Protein AF-A0A378A6A3-F1 (afdb_monomer_lite)

Radius of gyration: 11.98 Å; chains: 1; bounding box: 30×20×33 Å

Sequence (76 aa):
MVGIASAATSVLIGYLAANTTTLHLGSGGVMLPNHSPLVIAEQFGTLNTLYPGGSTSALAARRAAISRPCAPCVAI

Organism: Klebsiella pneumoniae (NCBI:txid573)

InterPro domains:
  IPR011251 Luciferase-like domain [PF00296] (8-53)
  IPR036661 Luciferase-like domain superfamily [G3DSA:3.20.20.30] (2-54)
  IPR036661 Luciferase-like domain superfamily [SSF51679] (3-53)
  IPR050766 Bacterial Luciferase Oxidoreductase [PTHR30137] (3-53)

Secondary structure (DSSP, 8-state):
----S-S-HHHHHHHHHHH-SSPEEEES---GGGS-HHHHHHHHHHHHHH--STTS--EE-SS-SSS-TTS-EEE-

Foldseek 3Di:
DDDDPDPCLLVVLLVVLVVDQFAAEEAPADPCVVDPPVVVCVSQVVQCVVRVRPHSHYYYDDPPQVPDPPGHYDYD

Structure (mmCIF, N/CA/C/O backbone):
data_AF-A0A378A6A3-F1
#
_entry.id   AF-A0A378A6A3-F1
#
loop_
_atom_site.group_PDB
_atom_site.id
_atom_site.type_symbol
_atom_site.label_atom_id
_atom_site.label_alt_id
_atom_site.label_comp_id
_atom_site.label_asym_id
_atom_site.label_entity_id
_atom_site.label_seq_id
_atom_site.pdbx_PDB_ins_code
_atom_site.Cartn_x
_atom_site.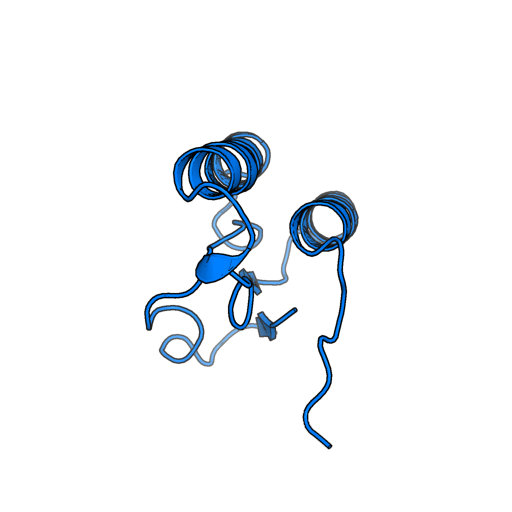Cartn_y
_atom_site.Cartn_z
_atom_site.occupancy
_atom_site.B_iso_or_equiv
_atom_site.auth_seq_id
_atom_site.auth_comp_id
_atom_site.auth_asym_id
_atom_site.auth_atom_id
_atom_site.pdbx_PDB_model_num
ATOM 1 N N . MET A 1 1 ? 20.148 -12.643 -6.082 1.00 38.66 1 MET A N 1
ATOM 2 C CA . MET A 1 1 ? 19.338 -11.977 -7.123 1.00 38.66 1 MET A CA 1
ATOM 3 C C . MET A 1 1 ? 18.198 -11.271 -6.397 1.00 38.66 1 MET A C 1
ATOM 5 O O . MET A 1 1 ? 17.431 -11.959 -5.739 1.00 38.66 1 MET A O 1
ATOM 9 N N . VAL A 1 2 ? 18.160 -9.933 -6.376 1.00 53.25 2 VAL A N 1
ATOM 10 C CA . VAL A 1 2 ? 17.049 -9.182 -5.755 1.00 53.25 2 VAL A CA 1
ATOM 11 C C . VAL A 1 2 ? 15.844 -9.324 -6.680 1.00 53.25 2 VAL A C 1
ATOM 13 O O . VAL A 1 2 ? 15.857 -8.802 -7.791 1.00 53.25 2 VAL A O 1
ATOM 16 N N . GLY A 1 3 ? 14.871 -10.132 -6.263 1.00 59.16 3 GLY A N 1
ATOM 17 C CA . GLY A 1 3 ? 13.638 -10.385 -7.003 1.00 59.16 3 GLY A CA 1
ATOM 18 C C . GLY A 1 3 ? 12.513 -9.455 -6.560 1.00 59.16 3 GLY A C 1
ATOM 19 O O . GLY A 1 3 ? 12.560 -8.871 -5.479 1.00 59.16 3 GLY A O 1
ATOM 20 N N . ILE A 1 4 ? 11.489 -9.335 -7.400 1.00 59.81 4 ILE A N 1
ATOM 21 C CA . ILE A 1 4 ? 10.230 -8.691 -7.023 1.00 59.81 4 ILE A CA 1
ATOM 22 C C . ILE A 1 4 ? 9.513 -9.632 -6.046 1.00 59.81 4 ILE A C 1
ATOM 24 O O . ILE A 1 4 ? 9.252 -10.782 -6.393 1.00 59.81 4 ILE A O 1
ATOM 28 N N . ALA A 1 5 ? 9.202 -9.162 -4.835 1.00 64.19 5 ALA A N 1
ATOM 29 C CA . ALA A 1 5 ? 8.525 -9.972 -3.818 1.00 64.19 5 ALA A CA 1
ATOM 30 C C . ALA A 1 5 ? 7.076 -10.321 -4.210 1.00 64.19 5 ALA A C 1
ATOM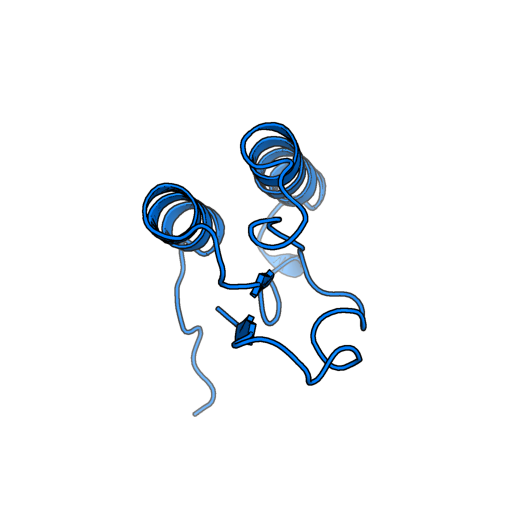 32 O O . ALA A 1 5 ? 6.581 -11.394 -3.875 1.00 64.19 5 ALA A O 1
ATOM 33 N N . SER A 1 6 ? 6.400 -9.436 -4.949 1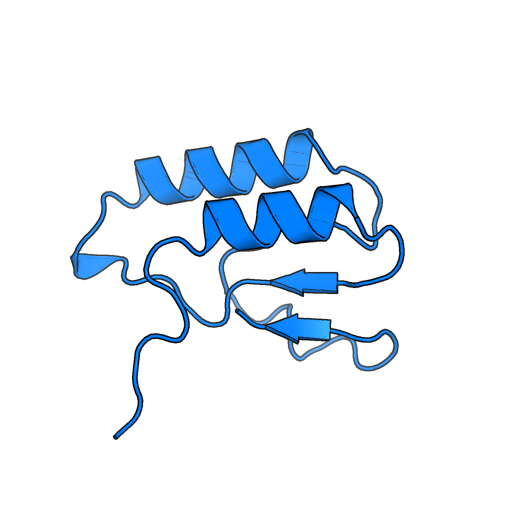.00 65.94 6 SER A N 1
ATOM 34 C CA . SER A 1 6 ? 5.072 -9.684 -5.508 1.00 65.94 6 SER A CA 1
ATOM 35 C C . SER A 1 6 ? 4.796 -8.811 -6.730 1.00 65.94 6 SER A C 1
ATOM 37 O O . SER A 1 6 ? 5.111 -7.623 -6.736 1.00 65.94 6 SER A O 1
ATOM 39 N N . ALA A 1 7 ? 4.158 -9.388 -7.751 1.00 73.06 7 ALA A N 1
ATOM 40 C CA . ALA A 1 7 ? 3.684 -8.651 -8.924 1.00 73.06 7 ALA A CA 1
ATOM 41 C C . ALA A 1 7 ? 2.385 -7.860 -8.659 1.00 73.06 7 ALA A C 1
ATOM 43 O O . ALA A 1 7 ? 2.037 -6.983 -9.444 1.00 73.06 7 ALA A O 1
ATOM 44 N N . ALA A 1 8 ? 1.672 -8.153 -7.564 1.00 79.19 8 ALA A N 1
ATOM 45 C CA . ALA A 1 8 ? 0.368 -7.574 -7.232 1.00 79.19 8 ALA A CA 1
ATOM 46 C C . ALA A 1 8 ? 0.379 -6.941 -5.830 1.00 79.19 8 ALA A C 1
ATOM 48 O O . ALA A 1 8 ? -0.385 -7.321 -4.938 1.00 79.19 8 ALA A O 1
ATOM 49 N N . THR A 1 9 ? 1.276 -5.978 -5.619 1.00 82.94 9 THR A N 1
ATOM 50 C CA . THR A 1 9 ? 1.500 -5.337 -4.314 1.00 82.94 9 THR A CA 1
ATOM 51 C C . THR A 1 9 ? 0.228 -4.704 -3.737 1.00 82.94 9 THR A C 1
ATOM 53 O O . THR A 1 9 ? -0.044 -4.867 -2.552 1.00 82.94 9 THR A O 1
ATOM 56 N N . SER A 1 10 ? -0.599 -4.046 -4.558 1.00 83.31 10 SER A 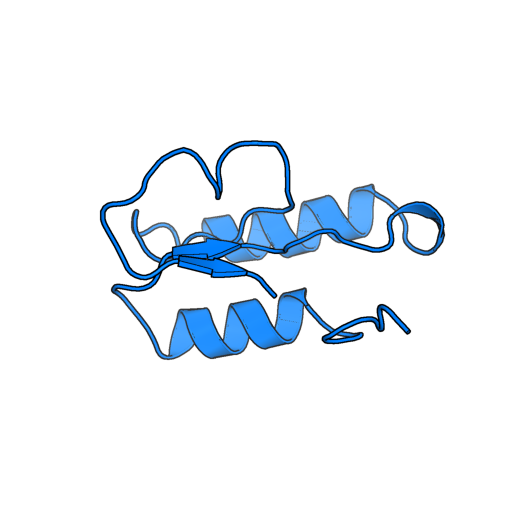N 1
ATOM 57 C CA . SER A 1 10 ? -1.861 -3.427 -4.115 1.00 83.31 10 SER A CA 1
ATOM 58 C C . SER A 1 10 ? -2.885 -4.451 -3.613 1.00 83.31 10 SER A C 1
ATOM 60 O O . SER A 1 10 ? -3.566 -4.205 -2.619 1.00 83.31 10 SER A O 1
ATOM 62 N N . VAL A 1 11 ? -2.945 -5.633 -4.230 1.00 86.75 11 VAL A N 1
ATOM 63 C CA . VAL A 1 11 ? -3.845 -6.720 -3.815 1.00 86.75 11 VAL A CA 1
ATOM 64 C C . VAL A 1 11 ? -3.397 -7.322 -2.485 1.00 86.75 11 VAL A C 1
ATOM 66 O O . VAL A 1 11 ? -4.217 -7.492 -1.586 1.00 86.75 11 VAL A O 1
ATOM 69 N N . LEU A 1 12 ? -2.100 -7.604 -2.325 1.00 85.81 12 LEU A N 1
ATOM 70 C CA . LEU A 1 12 ? -1.567 -8.136 -1.065 1.00 85.81 12 LEU A CA 1
ATOM 71 C C . LEU A 1 12 ? -1.715 -7.147 0.089 1.00 85.81 12 LEU A C 1
ATOM 73 O O . LEU A 1 12 ? -2.074 -7.553 1.194 1.00 85.81 12 LEU A O 1
ATOM 77 N N . ILE A 1 13 ? -1.478 -5.857 -0.162 1.00 84.81 13 ILE A N 1
ATOM 78 C CA . ILE A 1 13 ? -1.690 -4.823 0.850 1.00 84.81 13 ILE A CA 1
ATOM 79 C C . ILE A 1 13 ? -3.171 -4.735 1.211 1.00 84.81 13 ILE A C 1
ATOM 81 O O . ILE A 1 13 ? -3.473 -4.685 2.394 1.00 84.81 13 ILE A O 1
ATOM 85 N N . GLY A 1 14 ? -4.091 -4.777 0.243 1.00 85.75 14 GLY A N 1
ATOM 86 C CA . GLY A 1 14 ? -5.529 -4.806 0.525 1.00 85.75 14 GLY A CA 1
ATOM 87 C C . GLY A 1 14 ? -5.957 -6.035 1.331 1.00 85.75 14 GLY A C 1
ATOM 88 O O . GLY A 1 14 ? -6.729 -5.909 2.278 1.00 85.75 14 GLY A O 1
ATOM 89 N N . TYR A 1 15 ? -5.413 -7.211 1.005 1.00 87.06 15 TYR A N 1
ATOM 90 C CA . TYR A 1 15 ? -5.684 -8.449 1.734 1.00 87.06 15 TYR A CA 1
ATOM 91 C C . TYR A 1 15 ? -5.184 -8.384 3.177 1.00 87.06 15 TYR A C 1
ATOM 93 O O . TYR A 1 15 ? -5.919 -8.722 4.104 1.00 87.06 15 TYR A O 1
ATOM 101 N N . LEU A 1 16 ? -3.949 -7.923 3.387 1.00 84.62 16 LEU A N 1
ATOM 102 C CA . LEU A 1 16 ? -3.421 -7.739 4.732 1.00 84.62 16 LEU A CA 1
ATOM 103 C C . LEU A 1 16 ? -4.213 -6.656 5.460 1.00 84.62 16 LEU A C 1
ATOM 105 O O . LEU A 1 16 ? -4.695 -6.920 6.548 1.00 84.62 16 LEU A O 1
ATOM 109 N N . ALA A 1 17 ? -4.458 -5.502 4.845 1.00 84.06 17 ALA A N 1
ATOM 110 C CA . ALA A 1 17 ? -5.212 -4.405 5.445 1.00 84.06 17 ALA A CA 1
ATOM 111 C C . ALA A 1 17 ? -6.611 -4.818 5.930 1.00 84.06 17 ALA A C 1
ATOM 113 O O . ALA A 1 17 ? -7.053 -4.362 6.979 1.00 84.06 17 ALA A O 1
ATOM 114 N N . ALA A 1 18 ? -7.278 -5.731 5.222 1.00 84.94 18 ALA A N 1
ATOM 115 C CA . ALA A 1 18 ? -8.554 -6.294 5.660 1.00 84.94 18 ALA A CA 1
ATOM 116 C C . ALA A 1 18 ? -8.436 -7.225 6.887 1.00 84.94 18 ALA A C 1
ATOM 118 O O . ALA A 1 18 ? -9.399 -7.380 7.633 1.00 84.94 18 ALA A O 1
ATOM 119 N N . ASN A 1 19 ? -7.276 -7.852 7.099 1.00 86.56 19 ASN A N 1
ATOM 120 C CA . ASN A 1 19 ? -7.030 -8.846 8.151 1.00 86.56 19 ASN A CA 1
ATOM 121 C C . ASN A 1 19 ? -6.184 -8.315 9.326 1.00 86.56 19 ASN A C 1
ATOM 123 O O . ASN A 1 19 ? -5.959 -9.042 10.293 1.00 86.56 19 ASN A O 1
ATOM 127 N N . THR A 1 20 ? -5.694 -7.073 9.268 1.00 78.50 20 THR A N 1
ATOM 128 C CA . THR A 1 20 ? -4.908 -6.453 10.344 1.00 78.50 20 THR A CA 1
ATOM 129 C C . THR A 1 20 ? -5.320 -5.009 10.605 1.00 78.50 20 THR A C 1
ATOM 131 O O . THR A 1 20 ? -5.548 -4.214 9.697 1.00 78.50 20 THR A O 1
ATOM 134 N N . THR A 1 21 ? -5.359 -4.663 11.889 1.00 76.69 21 THR A N 1
ATOM 135 C CA . THR A 1 21 ? -5.691 -3.326 12.395 1.00 76.69 21 THR A CA 1
ATOM 136 C C . THR A 1 21 ? -4.519 -2.646 13.106 1.00 76.69 21 THR A C 1
ATOM 138 O O . THR A 1 21 ? -4.643 -1.499 13.527 1.00 76.69 21 THR A O 1
ATOM 141 N N . THR A 1 22 ? -3.385 -3.339 13.261 1.00 76.12 22 THR A N 1
ATOM 142 C CA . THR A 1 22 ? -2.238 -2.892 14.074 1.00 76.12 22 THR A CA 1
ATOM 143 C C . THR A 1 22 ? -0.934 -2.782 13.286 1.00 76.12 22 THR A C 1
ATOM 145 O O . THR A 1 22 ? 0.015 -2.161 13.764 1.00 76.12 22 THR A O 1
ATOM 148 N N . LEU A 1 23 ? -0.868 -3.370 12.085 1.00 75.94 23 LEU A N 1
ATOM 149 C CA . LEU A 1 23 ? 0.329 -3.371 11.240 1.00 75.94 23 LEU A CA 1
ATOM 150 C C . LEU A 1 23 ? 0.358 -2.149 10.329 1.00 75.94 23 LEU A C 1
ATOM 152 O O . LEU A 1 23 ? -0.631 -1.852 9.663 1.00 75.94 23 LEU A O 1
ATOM 156 N N . HIS A 1 24 ? 1.532 -1.528 10.223 1.00 73.88 24 HIS A N 1
ATOM 157 C CA . HIS A 1 24 ? 1.796 -0.523 9.199 1.00 73.88 24 HIS A CA 1
ATOM 158 C C . HIS A 1 24 ? 2.228 -1.200 7.902 1.00 73.88 24 HIS A C 1
ATOM 160 O O . HIS A 1 24 ? 3.262 -1.870 7.855 1.00 73.88 24 HIS A O 1
ATOM 166 N N . LEU A 1 25 ? 1.418 -1.029 6.856 1.00 77.19 25 LEU A N 1
ATOM 167 C CA . LEU A 1 25 ? 1.613 -1.660 5.554 1.00 77.19 25 LEU A CA 1
ATOM 168 C C . LEU A 1 25 ? 2.163 -0.643 4.555 1.00 77.19 25 LEU A C 1
ATOM 170 O O . LEU A 1 25 ? 1.555 0.391 4.295 1.00 77.19 25 LEU A O 1
ATOM 174 N N . GLY A 1 26 ? 3.310 -0.939 3.961 1.00 75.56 26 GLY A N 1
ATOM 175 C CA . GLY A 1 26 ? 3.899 -0.091 2.931 1.00 75.56 26 GLY A CA 1
ATOM 176 C C . GLY A 1 26 ? 4.420 -0.920 1.774 1.00 75.56 26 GLY A C 1
ATOM 177 O O . GLY A 1 26 ? 4.771 -2.086 1.951 1.00 75.56 26 GLY A O 1
ATOM 178 N N . SER A 1 27 ? 4.508 -0.311 0.592 1.00 76.62 27 SER A N 1
ATOM 179 C CA . SER A 1 27 ? 5.286 -0.920 -0.482 1.00 76.62 27 SER A CA 1
ATOM 180 C C . SER A 1 27 ? 6.759 -0.528 -0.365 1.00 76.62 27 SER A C 1
ATOM 182 O O . SER A 1 27 ? 7.064 0.651 -0.185 1.00 76.62 27 SER A O 1
ATOM 184 N N . GLY A 1 28 ? 7.669 -1.495 -0.510 1.00 72.56 28 GLY A N 1
ATOM 185 C CA . GLY A 1 28 ? 9.122 -1.288 -0.564 1.00 72.56 28 GLY A CA 1
ATOM 186 C C . GLY A 1 28 ? 9.627 -0.659 -1.872 1.00 72.56 28 GLY A C 1
ATOM 187 O O . GLY A 1 28 ? 10.813 -0.357 -1.993 1.00 72.56 28 GLY A O 1
ATOM 188 N N . GLY A 1 29 ? 8.737 -0.433 -2.839 1.00 72.88 29 GLY A N 1
ATOM 189 C CA . GLY A 1 29 ? 9.038 0.134 -4.148 1.00 72.88 29 GLY A CA 1
ATOM 190 C C . GLY A 1 29 ? 8.176 -0.523 -5.219 1.00 72.88 29 GLY A C 1
ATOM 191 O O . GLY A 1 29 ? 8.167 -1.741 -5.357 1.00 72.88 29 GLY A O 1
ATOM 192 N N . VAL A 1 30 ? 7.457 0.285 -5.996 1.00 72.56 30 VAL A N 1
ATOM 193 C CA . VAL A 1 30 ? 6.622 -0.198 -7.104 1.00 72.56 30 VAL A CA 1
ATOM 194 C C . VAL A 1 30 ? 7.396 -0.016 -8.410 1.00 72.56 30 VAL A C 1
ATOM 196 O O . VAL A 1 30 ? 8.087 0.989 -8.581 1.00 72.56 30 VAL A O 1
ATOM 199 N N . MET A 1 31 ? 7.291 -0.966 -9.346 1.00 73.12 31 MET A N 1
ATOM 200 C CA . MET A 1 31 ? 7.893 -0.881 -10.688 1.00 73.12 31 MET A CA 1
ATOM 201 C C . MET A 1 31 ? 7.187 0.183 -11.552 1.00 73.12 31 MET A C 1
ATOM 203 O O . MET A 1 31 ? 6.474 -0.133 -12.507 1.00 73.12 31 MET A O 1
ATOM 207 N N . LEU A 1 32 ? 7.398 1.456 -11.208 1.00 74.19 32 LEU A N 1
ATOM 208 C CA . LEU A 1 32 ? 6.847 2.625 -11.899 1.00 74.19 32 LEU A CA 1
ATOM 209 C C . LEU A 1 32 ? 7.235 2.730 -13.385 1.00 74.19 32 LEU A C 1
ATOM 211 O O . LEU A 1 32 ? 6.399 3.181 -14.154 1.00 74.19 32 LEU A O 1
ATOM 215 N N . PRO A 1 33 ? 8.427 2.308 -13.854 1.00 71.19 33 PRO A N 1
ATOM 216 C CA . PRO A 1 33 ? 8.733 2.377 -15.286 1.00 71.19 33 PRO A CA 1
ATOM 217 C C . PRO A 1 33 ? 7.823 1.498 -16.156 1.00 71.19 33 PRO A C 1
ATOM 219 O O . PRO A 1 33 ? 7.698 1.748 -17.348 1.00 71.19 33 PRO A O 1
ATOM 222 N N . ASN A 1 34 ? 7.198 0.472 -15.567 1.00 73.62 34 ASN A N 1
ATOM 223 C CA . ASN A 1 34 ? 6.372 -0.501 -16.281 1.00 73.62 34 ASN A CA 1
ATOM 224 C C . ASN A 1 34 ? 4.858 -0.275 -16.097 1.00 73.62 34 ASN A C 1
ATOM 226 O O . ASN A 1 34 ? 4.060 -0.973 -16.713 1.00 73.62 34 ASN A O 1
ATOM 230 N N . HIS A 1 35 ? 4.446 0.669 -15.242 1.00 80.00 35 HIS A N 1
ATOM 231 C CA . HIS A 1 35 ? 3.039 0.961 -14.946 1.00 80.00 35 HIS A CA 1
ATOM 232 C C . HIS A 1 35 ? 2.796 2.468 -14.926 1.00 80.00 35 HIS A C 1
ATOM 234 O O . HIS A 1 35 ? 3.614 3.224 -14.415 1.00 80.00 35 HIS A O 1
ATOM 240 N N . SER A 1 36 ? 1.638 2.915 -15.422 1.00 86.19 36 SER A N 1
ATOM 241 C CA . SER A 1 36 ? 1.277 4.334 -15.356 1.00 86.19 36 SER A CA 1
ATOM 242 C C . SER A 1 36 ? 1.288 4.828 -13.899 1.00 86.19 36 SER A C 1
ATOM 244 O O . SER A 1 36 ? 0.589 4.246 -13.062 1.00 86.19 36 SER A O 1
ATOM 246 N N . PRO A 1 37 ? 2.019 5.914 -13.580 1.00 80.75 37 PRO A N 1
ATOM 247 C CA . PRO A 1 37 ? 2.030 6.492 -12.238 1.00 80.75 37 PRO A CA 1
ATOM 248 C C . PRO A 1 37 ? 0.633 6.855 -11.727 1.00 80.75 37 PRO A C 1
ATOM 250 O O . PRO A 1 37 ? 0.383 6.753 -10.530 1.00 80.75 37 PRO A O 1
ATOM 253 N N . LEU A 1 38 ? -0.288 7.218 -12.629 1.00 85.44 38 LEU A N 1
ATOM 254 C CA . LEU A 1 38 ? -1.680 7.513 -12.286 1.00 85.44 38 LEU A CA 1
ATOM 255 C C . LEU A 1 38 ? -2.405 6.269 -11.761 1.00 85.44 38 LEU A C 1
ATOM 257 O O . LEU A 1 38 ? -3.085 6.337 -10.748 1.00 85.44 38 LEU A O 1
ATOM 261 N N . VAL A 1 39 ? -2.205 5.113 -12.400 1.00 85.50 39 VAL A N 1
ATOM 262 C CA . VAL A 1 39 ? -2.828 3.848 -11.974 1.00 85.50 39 VAL A CA 1
ATOM 263 C C . VAL A 1 39 ? -2.341 3.450 -10.583 1.00 85.50 39 VAL A C 1
ATOM 265 O O . VAL A 1 39 ? -3.128 3.012 -9.749 1.00 85.50 39 VAL A O 1
ATOM 268 N N . ILE A 1 40 ? -1.052 3.640 -10.310 1.00 83.19 40 ILE A N 1
ATOM 269 C CA . ILE A 1 40 ? -0.488 3.390 -8.983 1.00 83.19 40 ILE A CA 1
ATOM 270 C C . ILE A 1 40 ? -1.065 4.379 -7.961 1.00 83.19 40 ILE A C 1
ATOM 272 O O . ILE A 1 40 ? -1.516 3.957 -6.899 1.00 83.19 40 ILE A O 1
ATOM 276 N N . ALA A 1 41 ? -1.119 5.672 -8.283 1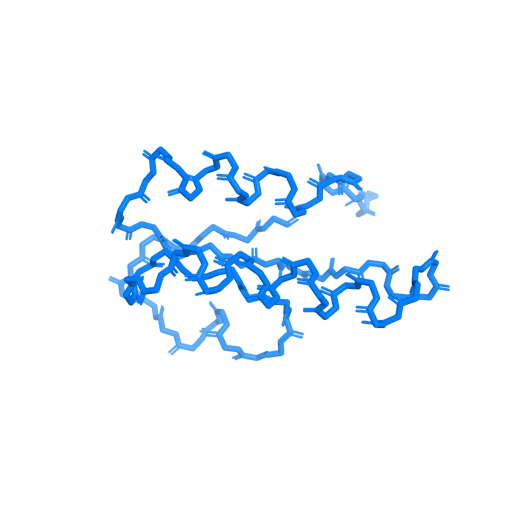.00 83.81 41 ALA A N 1
ATOM 277 C CA . ALA A 1 41 ? -1.691 6.682 -7.395 1.00 83.81 41 ALA A CA 1
ATOM 278 C C . ALA A 1 41 ? -3.155 6.378 -7.030 1.00 83.81 41 ALA A C 1
ATOM 280 O O . ALA A 1 41 ? -3.500 6.426 -5.853 1.00 83.81 41 ALA A O 1
ATOM 281 N N . GLU A 1 42 ? -3.982 5.985 -8.001 1.00 86.69 42 GLU A N 1
ATOM 282 C CA . GLU A 1 42 ? -5.382 5.605 -7.774 1.00 86.69 42 GLU A CA 1
ATOM 283 C C . GLU A 1 42 ? -5.506 4.358 -6.890 1.00 86.69 42 GLU A C 1
ATOM 285 O O . GLU A 1 42 ? -6.277 4.348 -5.932 1.00 86.69 42 GLU A O 1
ATOM 290 N N . GLN A 1 43 ? -4.714 3.312 -7.148 1.00 88.19 43 GLN A N 1
ATOM 291 C CA . GLN A 1 43 ? -4.760 2.078 -6.355 1.00 88.19 43 GLN A CA 1
ATOM 292 C C . GLN A 1 43 ? -4.387 2.318 -4.888 1.00 88.19 43 GLN A C 1
ATOM 294 O O . GLN A 1 43 ? -5.121 1.916 -3.983 1.00 88.19 43 GLN A O 1
ATOM 299 N N . PHE A 1 44 ? -3.258 2.985 -4.640 1.00 83.94 44 PHE A N 1
ATOM 300 C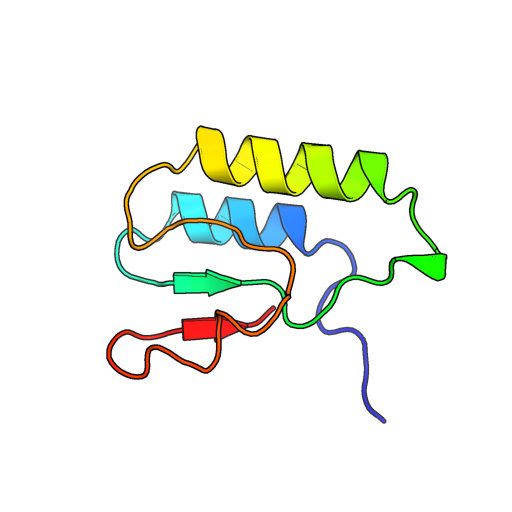 CA . PHE A 1 44 ? -2.799 3.261 -3.278 1.00 83.94 44 PHE A CA 1
ATOM 301 C C . PHE A 1 44 ? -3.644 4.347 -2.597 1.00 83.94 44 PHE A C 1
ATOM 303 O O . PHE A 1 44 ? -3.916 4.244 -1.403 1.00 83.94 44 PHE A O 1
ATOM 310 N N . GLY A 1 45 ? -4.133 5.336 -3.349 1.00 83.31 45 GLY A N 1
ATOM 311 C CA . GLY A 1 45 ? -5.076 6.341 -2.862 1.00 83.31 45 GLY A CA 1
ATOM 312 C C . GLY A 1 45 ? -6.398 5.721 -2.410 1.00 83.31 45 GLY A C 1
ATOM 313 O O . GLY A 1 45 ? -6.859 6.016 -1.311 1.00 83.31 45 GLY A O 1
ATOM 314 N N . THR A 1 46 ? -6.948 4.792 -3.197 1.00 86.56 46 THR A N 1
ATOM 315 C CA . THR A 1 46 ? -8.170 4.048 -2.848 1.00 86.56 46 THR A CA 1
ATOM 316 C C . THR A 1 46 ? -7.955 3.170 -1.618 1.00 86.56 46 THR A C 1
ATOM 318 O O . THR A 1 46 ? -8.792 3.132 -0.724 1.00 86.56 46 THR A O 1
ATOM 321 N N . LEU A 1 47 ? -6.814 2.486 -1.514 1.00 83.56 47 LEU A N 1
ATOM 322 C CA . LEU A 1 47 ? -6.493 1.711 -0.313 1.00 83.56 47 LEU A CA 1
ATOM 323 C C . LEU A 1 47 ? -6.361 2.606 0.929 1.00 83.56 47 LEU A C 1
ATOM 325 O O . LEU A 1 47 ? -6.826 2.230 1.999 1.00 83.56 47 LEU A O 1
ATOM 329 N N . ASN A 1 48 ? -5.776 3.796 0.797 1.00 82.38 48 ASN A N 1
ATOM 330 C CA . ASN A 1 48 ? -5.666 4.751 1.897 1.00 82.38 48 ASN A CA 1
ATOM 331 C C . ASN A 1 48 ? -7.025 5.340 2.324 1.00 82.38 48 ASN A C 1
ATOM 333 O O . ASN A 1 48 ? -7.205 5.661 3.496 1.00 82.38 48 ASN A O 1
ATOM 337 N N . THR A 1 49 ? -7.986 5.488 1.407 1.00 83.19 49 THR A N 1
ATOM 338 C CA . THR A 1 49 ? -9.344 5.941 1.756 1.00 83.19 49 THR A CA 1
ATOM 339 C C . THR A 1 49 ? -10.204 4.819 2.331 1.00 83.19 49 THR A C 1
ATOM 341 O O . THR A 1 49 ? -10.975 5.072 3.255 1.00 83.19 49 THR A O 1
ATOM 344 N N . LEU A 1 50 ? -10.061 3.587 1.831 1.00 84.38 50 LEU A N 1
ATOM 345 C CA . LEU A 1 50 ? -10.762 2.406 2.350 1.00 84.38 50 LEU A CA 1
ATOM 346 C C . LEU A 1 50 ? -10.277 2.003 3.748 1.00 84.38 50 LEU A C 1
ATOM 348 O O . LEU A 1 50 ? -11.074 1.524 4.554 1.00 84.38 50 LEU A O 1
ATOM 352 N N . TYR A 1 51 ? -8.999 2.236 4.053 1.00 81.81 51 TYR A N 1
ATOM 353 C CA . TYR A 1 51 ? -8.397 1.938 5.351 1.00 81.81 51 TYR A CA 1
ATOM 354 C C . TYR A 1 51 ? -7.800 3.219 5.979 1.00 81.81 51 TYR A C 1
ATOM 356 O O . TYR A 1 51 ? -6.596 3.451 5.920 1.00 81.81 51 TYR A O 1
ATOM 364 N N . PRO A 1 52 ? -8.633 4.093 6.580 1.00 63.50 52 PRO A N 1
ATOM 365 C CA . PRO A 1 52 ? -8.193 5.392 7.106 1.00 63.50 52 PRO A CA 1
ATOM 366 C C . PRO A 1 52 ? -7.619 5.340 8.538 1.00 63.50 52 PRO A C 1
ATOM 368 O O . PRO A 1 52 ? -7.198 6.364 9.078 1.00 63.50 52 PRO A O 1
ATOM 371 N N . GLY A 1 53 ? -7.625 4.177 9.199 1.00 56.75 53 GLY A N 1
ATOM 372 C CA . GLY A 1 53 ? -7.118 4.019 10.565 1.00 56.75 53 GLY A CA 1
ATOM 373 C C . GLY A 1 53 ? -5.592 4.080 10.597 1.00 56.75 53 GLY A C 1
ATOM 374 O O . GLY A 1 53 ? -4.940 3.322 9.892 1.00 56.75 53 GLY A O 1
ATOM 375 N N . GLY A 1 54 ? -5.022 4.951 11.434 1.00 55.91 54 GLY A N 1
ATOM 376 C CA . GLY A 1 54 ? -3.604 5.350 11.439 1.00 55.91 54 GLY A CA 1
ATOM 377 C C . GLY A 1 54 ? -2.519 4.261 11.545 1.00 55.91 54 GLY A C 1
ATOM 378 O O . GLY A 1 54 ? -1.344 4.619 11.500 1.00 55.91 54 GLY A O 1
ATOM 379 N N . SER A 1 55 ? -2.875 2.976 11.652 1.00 53.44 55 SER A N 1
ATOM 380 C CA . SER A 1 55 ? -1.968 1.829 11.490 1.00 53.44 55 SER A CA 1
ATOM 381 C C . SER A 1 55 ? -2.077 1.192 10.103 1.00 53.44 55 SER A C 1
ATOM 383 O O . SER A 1 55 ? -1.061 0.994 9.450 1.00 53.44 55 SER A O 1
ATOM 385 N N . THR A 1 56 ? -3.280 0.980 9.582 1.00 54.34 56 THR A N 1
ATOM 386 C CA . THR A 1 56 ? -3.517 0.298 8.307 1.00 54.34 56 THR A CA 1
ATOM 387 C C . THR A 1 56 ? -3.695 1.307 7.170 1.00 54.34 56 THR A C 1
ATOM 389 O O . THR A 1 56 ? -4.799 1.501 6.696 1.00 54.34 56 THR A O 1
ATOM 392 N N . SER A 1 57 ? -2.629 1.970 6.718 1.00 56.03 57 SER A N 1
ATOM 393 C CA . SER A 1 57 ? -2.668 2.870 5.550 1.00 56.03 57 SER A CA 1
ATOM 394 C C . SER A 1 57 ? -1.633 2.420 4.524 1.00 56.03 57 SER A C 1
ATOM 396 O O . SER A 1 57 ? -0.458 2.278 4.852 1.00 56.03 57 SER A O 1
ATOM 398 N N . ALA A 1 58 ? -2.075 2.168 3.291 1.00 59.78 58 ALA A N 1
ATOM 399 C CA . ALA A 1 58 ? -1.230 1.697 2.200 1.00 59.78 58 ALA A CA 1
ATOM 400 C C . ALA A 1 58 ? -0.459 2.859 1.555 1.00 59.78 58 ALA A C 1
ATOM 402 O O . ALA A 1 58 ? -1.025 3.629 0.779 1.00 59.78 58 ALA A O 1
ATOM 403 N N . LEU A 1 59 ? 0.846 2.967 1.821 1.00 63.31 59 LEU A N 1
ATOM 404 C CA . LEU A 1 59 ? 1.697 4.005 1.227 1.00 63.31 59 LEU A CA 1
ATOM 405 C C . LEU A 1 59 ? 2.649 3.435 0.161 1.00 63.31 59 LEU A C 1
ATOM 407 O O . LEU A 1 59 ? 3.436 2.524 0.431 1.00 63.31 59 LEU A O 1
ATOM 411 N N . ALA A 1 60 ? 2.635 4.030 -1.035 1.00 56.66 60 ALA A N 1
ATOM 412 C CA . ALA A 1 60 ? 3.673 3.827 -2.045 1.00 56.66 60 ALA A CA 1
ATOM 413 C C . ALA A 1 60 ? 4.924 4.647 -1.671 1.00 56.66 60 ALA A C 1
ATOM 415 O O . ALA A 1 60 ? 4.839 5.848 -1.410 1.00 56.66 60 ALA A O 1
ATOM 416 N N . ALA A 1 61 ? 6.087 3.997 -1.589 1.00 49.50 61 ALA A N 1
ATOM 417 C CA . ALA A 1 61 ? 7.291 4.537 -0.960 1.00 49.50 61 ALA A CA 1
ATOM 418 C C . ALA A 1 61 ? 7.706 5.963 -1.385 1.00 49.50 61 ALA A C 1
ATOM 420 O O . ALA A 1 61 ? 8.199 6.198 -2.488 1.00 49.50 61 ALA A O 1
ATOM 421 N N . ARG A 1 62 ? 7.732 6.866 -0.398 1.00 40.38 62 ARG A N 1
ATOM 422 C CA . ARG A 1 62 ? 8.842 7.810 -0.183 1.00 40.38 62 ARG A CA 1
ATOM 423 C C . ARG A 1 62 ? 9.097 7.942 1.317 1.00 40.38 62 ARG A C 1
ATOM 425 O O . ARG A 1 62 ? 8.201 8.353 2.038 1.00 40.38 62 ARG A O 1
ATOM 432 N N . ARG A 1 63 ? 10.312 7.580 1.764 1.00 38.12 63 ARG A N 1
ATOM 433 C CA . ARG A 1 63 ? 11.001 7.855 3.058 1.00 38.12 63 ARG A CA 1
ATOM 434 C C . ARG A 1 63 ? 10.234 7.711 4.396 1.00 38.12 63 ARG A C 1
ATOM 436 O O . ARG A 1 63 ? 10.853 7.895 5.437 1.00 38.12 63 ARG A O 1
ATOM 443 N N . ALA A 1 64 ? 8.950 7.363 4.406 1.00 47.62 64 ALA A N 1
ATOM 444 C CA . ALA A 1 64 ? 8.102 7.363 5.600 1.00 47.62 64 ALA A CA 1
ATOM 445 C C . ALA A 1 64 ? 7.999 5.994 6.298 1.00 47.62 64 ALA A C 1
ATOM 447 O O . ALA A 1 64 ? 7.678 5.946 7.479 1.00 47.62 64 ALA A O 1
ATOM 448 N N . ALA A 1 65 ? 8.326 4.888 5.619 1.00 49.12 65 ALA A N 1
ATOM 449 C CA . ALA A 1 65 ? 8.261 3.547 6.215 1.00 49.12 65 ALA A CA 1
ATOM 450 C C . ALA A 1 65 ? 9.448 3.218 7.148 1.00 49.12 65 ALA A C 1
ATOM 452 O O . ALA A 1 65 ? 9.364 2.288 7.940 1.00 49.12 65 ALA A O 1
ATOM 453 N N . ILE A 1 66 ? 10.548 3.980 7.078 1.00 49.34 66 ILE A N 1
ATOM 454 C CA . ILE A 1 66 ? 11.787 3.706 7.836 1.00 49.34 66 ILE A CA 1
ATOM 455 C C . ILE A 1 66 ? 11.912 4.618 9.075 1.00 49.34 66 ILE A C 1
ATOM 457 O O . ILE A 1 66 ? 12.757 4.389 9.933 1.00 49.34 66 ILE A O 1
ATOM 461 N N . SER A 1 67 ? 11.091 5.670 9.196 1.00 45.88 67 SER A N 1
ATOM 462 C CA . SER A 1 67 ? 11.261 6.708 10.228 1.00 45.88 67 SER A CA 1
ATOM 463 C C . SER A 1 67 ? 10.403 6.535 11.487 1.00 45.88 67 SER A C 1
ATOM 465 O O . SER A 1 67 ? 10.568 7.316 12.424 1.00 45.88 67 SER A O 1
ATOM 467 N N . ARG A 1 68 ? 9.513 5.533 11.564 1.00 49.41 68 ARG A N 1
ATOM 468 C CA . ARG A 1 68 ? 8.742 5.230 12.789 1.00 49.41 68 ARG A CA 1
ATOM 469 C C . ARG A 1 68 ? 9.018 3.792 13.255 1.00 49.41 68 ARG A C 1
ATOM 471 O O . ARG A 1 68 ? 8.333 2.880 12.811 1.00 49.41 68 ARG A O 1
ATOM 478 N N . PRO A 1 69 ? 9.996 3.571 14.151 1.00 45.53 69 PRO A N 1
ATOM 479 C CA . PRO A 1 69 ? 10.425 2.232 14.563 1.00 45.53 69 PRO A CA 1
ATOM 480 C C . PRO A 1 69 ? 9.571 1.581 15.675 1.00 45.53 69 PRO A C 1
ATOM 482 O O . PRO A 1 69 ? 10.039 0.643 16.307 1.00 45.53 69 PRO A O 1
ATOM 485 N N . CYS A 1 70 ? 8.341 2.037 15.952 1.00 42.97 70 CYS A N 1
ATOM 486 C CA . CYS A 1 70 ? 7.597 1.601 17.152 1.00 42.97 70 CYS A CA 1
ATOM 487 C C . CYS A 1 70 ? 6.387 0.672 16.924 1.00 42.97 70 CYS A C 1
ATOM 489 O O . CYS A 1 70 ? 5.723 0.325 17.895 1.00 42.97 70 CYS A O 1
ATOM 491 N N . ALA A 1 71 ? 6.095 0.223 15.702 1.00 53.50 71 ALA A N 1
ATOM 492 C CA . ALA A 1 71 ? 5.057 -0.784 15.444 1.00 53.50 71 ALA A CA 1
ATOM 493 C C . ALA A 1 71 ? 5.528 -1.745 14.338 1.00 53.50 71 ALA A C 1
ATOM 495 O O . ALA A 1 71 ? 6.370 -1.342 13.534 1.00 53.50 71 ALA A O 1
ATOM 496 N N . PRO A 1 72 ? 5.057 -3.006 14.286 1.00 59.50 72 PRO A N 1
ATOM 497 C CA . PRO A 1 72 ? 5.507 -3.948 13.267 1.00 59.50 72 PRO A CA 1
ATOM 498 C C . PRO A 1 72 ? 5.179 -3.409 11.860 1.00 59.50 72 PRO A C 1
ATOM 500 O O . PRO A 1 72 ? 4.020 -3.336 11.452 1.00 59.50 72 PRO A O 1
ATOM 503 N N . CYS A 1 73 ? 6.213 -2.968 11.138 1.00 55.69 73 CYS A N 1
ATOM 504 C CA . CYS A 1 73 ? 6.121 -2.453 9.772 1.00 55.69 73 CYS A CA 1
ATOM 505 C C . CYS A 1 73 ? 6.389 -3.591 8.785 1.00 55.69 73 CYS A C 1
ATOM 507 O O . CYS A 1 73 ? 7.460 -4.200 8.821 1.00 55.69 73 CYS A O 1
ATOM 509 N N . VAL A 1 74 ? 5.446 -3.853 7.881 1.00 66.94 74 VAL A N 1
ATOM 510 C CA . VAL A 1 74 ? 5.611 -4.839 6.805 1.00 66.94 74 VAL A CA 1
ATOM 511 C C . VAL A 1 74 ? 5.793 -4.092 5.487 1.00 66.94 74 VAL A C 1
ATOM 513 O O . VAL A 1 74 ? 4.900 -3.365 5.047 1.00 66.94 74 VAL A O 1
ATOM 516 N N . ALA A 1 75 ? 6.966 -4.269 4.876 1.00 67.19 75 ALA A N 1
ATOM 517 C CA . ALA A 1 75 ? 7.288 -3.753 3.550 1.00 67.19 75 ALA A CA 1
ATOM 518 C C . ALA A 1 75 ? 7.119 -4.870 2.509 1.00 67.19 75 ALA A C 1
ATOM 520 O O . ALA A 1 75 ? 7.777 -5.906 2.618 1.00 67.19 75 ALA A O 1
ATOM 521 N N . ILE A 1 76 ? 6.236 -4.648 1.530 1.00 67.06 76 ILE A N 1
ATOM 522 C CA . ILE A 1 76 ? 5.911 -5.579 0.427 1.00 67.06 76 ILE A CA 1
ATOM 523 C C . ILE A 1 76 ? 6.445 -5.037 -0.898 1.00 67.06 76 ILE A C 1
ATOM 525 O O . ILE A 1 76 ? 7.007 -5.833 -1.675 1.00 67.06 76 ILE A O 1
#

pLDDT: mean 70.09, std 14.55, range [38.12, 88.19]